Protein AF-N1RPI3-F1 (afdb_monomer_lite)

Structure (mmCIF, N/CA/C/O backbone):
data_AF-N1RPI3-F1
#
_entry.id   AF-N1RPI3-F1
#
loop_
_atom_site.group_PDB
_atom_site.id
_atom_site.type_symbol
_atom_site.label_atom_id
_atom_site.label_alt_id
_atom_site.label_comp_id
_atom_site.label_asym_id
_atom_site.label_entity_id
_atom_site.label_seq_id
_atom_site.pdbx_PDB_ins_code
_atom_site.Cartn_x
_atom_site.Cartn_y
_atom_site.Cartn_z
_atom_site.occupancy
_atom_site.B_iso_or_equiv
_atom_site.auth_seq_id
_atom_site.auth_comp_id
_atom_site.auth_asym_id
_atom_site.auth_atom_id
_atom_site.pdbx_PDB_model_num
ATOM 1 N N . MET A 1 1 ? -5.250 6.616 -20.943 1.00 45.16 1 MET A N 1
ATOM 2 C CA . MET A 1 1 ? -4.417 5.417 -20.729 1.00 45.16 1 MET A CA 1
ATOM 3 C C . MET A 1 1 ? -5.117 4.577 -19.678 1.00 45.16 1 MET A C 1
ATOM 5 O O . MET A 1 1 ? -5.469 5.113 -18.632 1.00 45.16 1 MET A O 1
ATOM 9 N N . THR A 1 2 ? -5.479 3.342 -20.015 1.00 36.94 2 THR A N 1
ATOM 10 C CA . THR A 1 2 ? -6.314 2.482 -19.168 1.00 36.94 2 THR A CA 1
ATOM 11 C C . THR A 1 2 ? -5.458 1.962 -18.021 1.00 36.94 2 THR A C 1
ATOM 13 O O . THR A 1 2 ? -4.562 1.158 -18.236 1.00 36.94 2 THR A O 1
ATOM 16 N N . ARG A 1 3 ? -5.686 2.482 -16.814 1.00 52.06 3 ARG A N 1
ATOM 17 C CA . ARG A 1 3 ? -4.947 2.092 -15.611 1.00 52.06 3 ARG A CA 1
ATOM 18 C C . ARG A 1 3 ? -5.515 0.765 -15.129 1.00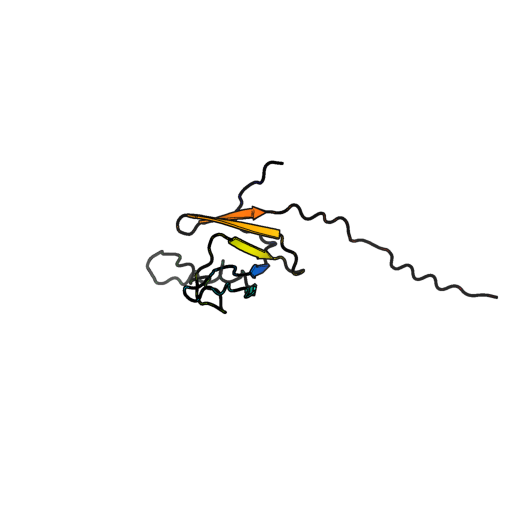 52.06 3 ARG A C 1
ATOM 20 O O . ARG A 1 3 ? -6.624 0.728 -14.597 1.00 52.06 3 ARG A O 1
ATOM 27 N N . THR A 1 4 ? -4.814 -0.325 -15.408 1.00 56.25 4 THR A N 1
ATOM 28 C CA . THR A 1 4 ? -5.289 -1.660 -15.048 1.00 56.25 4 THR A CA 1
ATOM 29 C C . THR A 1 4 ? -5.024 -1.913 -13.568 1.00 56.25 4 THR A C 1
ATOM 31 O O . THR A 1 4 ? -3.916 -1.702 -13.078 1.00 56.25 4 THR A O 1
ATOM 34 N N . LEU A 1 5 ? -6.068 -2.323 -12.846 1.00 58.75 5 LEU A N 1
ATOM 35 C CA . LEU A 1 5 ? -5.960 -2.742 -11.454 1.00 58.75 5 LEU A CA 1
ATOM 36 C C . LEU A 1 5 ? -5.422 -4.172 -11.410 1.00 58.75 5 LEU A C 1
ATOM 38 O O . LEU A 1 5 ? -6.064 -5.078 -11.942 1.00 58.75 5 LEU A O 1
ATOM 42 N N . HIS A 1 6 ? -4.279 -4.369 -10.763 1.00 63.25 6 HIS A N 1
ATOM 43 C CA . HIS A 1 6 ? -3.662 -5.683 -10.596 1.00 63.25 6 HIS A CA 1
ATOM 44 C C . HIS A 1 6 ? -3.390 -5.984 -9.118 1.00 63.25 6 HIS A C 1
ATOM 46 O O . HIS A 1 6 ? -3.379 -5.091 -8.267 1.00 63.25 6 HIS A O 1
ATOM 52 N N . GLU A 1 7 ? -3.208 -7.266 -8.808 1.00 63.91 7 GLU A N 1
ATOM 53 C CA . GLU A 1 7 ? -2.584 -7.678 -7.552 1.00 63.91 7 GLU A CA 1
ATOM 54 C C . GLU A 1 7 ? -1.103 -7.261 -7.554 1.00 63.91 7 GLU A C 1
ATOM 56 O O . GLU A 1 7 ? -0.520 -7.053 -8.619 1.00 63.91 7 GLU A O 1
ATOM 61 N N . LEU A 1 8 ? -0.484 -7.153 -6.370 1.00 66.62 8 LEU A N 1
ATOM 62 C CA . LEU A 1 8 ? 0.944 -6.818 -6.275 1.00 66.62 8 LEU A CA 1
ATOM 63 C C . LEU A 1 8 ? 1.783 -7.771 -7.130 1.00 66.62 8 LEU A C 1
ATOM 65 O O . LEU A 1 8 ? 1.683 -8.991 -6.994 1.00 66.62 8 LEU A O 1
ATOM 69 N N . THR A 1 9 ? 2.633 -7.194 -7.974 1.00 64.75 9 THR A N 1
ATOM 70 C CA . THR A 1 9 ? 3.588 -7.941 -8.787 1.00 64.75 9 THR A CA 1
ATOM 71 C C . THR A 1 9 ? 4.784 -8.372 -7.938 1.00 64.75 9 THR A C 1
ATOM 73 O O . THR A 1 9 ? 5.040 -7.816 -6.866 1.00 64.75 9 THR A O 1
ATOM 76 N N . ALA A 1 10 ? 5.562 -9.338 -8.438 1.00 64.06 10 ALA A N 1
ATOM 77 C CA . ALA A 1 10 ? 6.819 -9.778 -7.818 1.00 64.06 10 ALA A CA 1
ATOM 78 C C . ALA A 1 10 ? 7.871 -8.655 -7.683 1.00 64.06 10 ALA A C 1
ATOM 80 O O . ALA A 1 10 ? 8.891 -8.839 -7.031 1.00 64.06 10 ALA A O 1
ATOM 81 N N . GLU A 1 11 ? 7.631 -7.500 -8.303 1.00 67.19 11 GLU A N 1
ATOM 82 C CA . GLU A 1 11 ? 8.504 -6.327 -8.266 1.00 67.19 11 GLU A CA 1
ATOM 83 C C . GLU A 1 11 ? 8.246 -5.442 -7.040 1.00 67.19 11 GLU A C 1
ATOM 85 O O . GLU A 1 11 ? 9.055 -4.570 -6.728 1.00 67.19 11 GLU A O 1
ATOM 90 N N . THR A 1 12 ? 7.128 -5.659 -6.337 1.00 72.88 12 THR A N 1
ATOM 91 C CA . THR A 1 12 ? 6.819 -4.922 -5.109 1.00 72.88 12 THR A CA 1
ATOM 92 C C . THR A 1 12 ? 7.595 -5.517 -3.942 1.00 72.88 12 THR A C 1
ATOM 94 O O . THR A 1 12 ? 7.251 -6.588 -3.441 1.00 72.88 12 THR A O 1
ATOM 97 N N . GLU A 1 13 ? 8.617 -4.803 -3.479 1.00 78.25 13 GLU A N 1
ATOM 98 C CA . GLU A 1 13 ? 9.403 -5.206 -2.309 1.00 78.25 13 GLU A CA 1
ATOM 99 C C . GLU A 1 13 ? 8.932 -4.519 -1.032 1.00 78.25 13 GLU A C 1
ATOM 101 O O . GLU A 1 13 ? 8.920 -5.138 0.035 1.00 78.25 13 GLU A O 1
ATOM 106 N N . PHE A 1 14 ? 8.395 -3.301 -1.131 1.00 87.81 14 PHE A N 1
A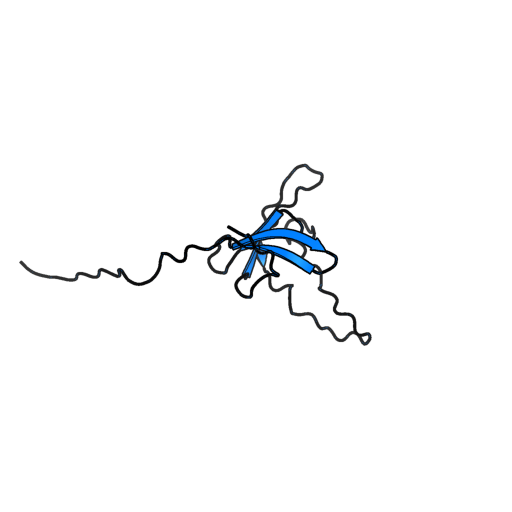TOM 107 C CA . PHE A 1 14 ? 7.920 -2.533 0.018 1.00 87.81 14 PHE A CA 1
ATOM 108 C C . PHE A 1 14 ? 6.541 -1.910 -0.211 1.00 87.81 14 PHE A C 1
ATOM 110 O O . PHE A 1 14 ? 6.046 -1.786 -1.332 1.00 87.81 14 PHE A O 1
ATOM 117 N N . TRP A 1 15 ? 5.936 -1.453 0.882 1.00 89.56 15 TRP A N 1
ATOM 118 C CA . TRP A 1 15 ? 4.786 -0.566 0.845 1.00 89.56 15 TRP A CA 1
ATOM 119 C C . TRP A 1 15 ? 4.898 0.540 1.894 1.00 89.56 15 TRP A C 1
ATOM 121 O O . TRP A 1 15 ? 5.312 0.308 3.033 1.00 89.56 15 TRP A O 1
ATOM 131 N N . GLU A 1 16 ? 4.502 1.749 1.522 1.00 92.00 16 GLU A N 1
ATOM 132 C CA . GLU A 1 16 ? 4.404 2.886 2.428 1.00 92.00 16 GLU A CA 1
ATOM 133 C C . GLU A 1 16 ? 2.957 3.058 2.882 1.00 92.00 16 GLU A C 1
ATOM 135 O O . GLU A 1 16 ? 2.030 3.163 2.077 1.00 92.00 16 GLU A O 1
ATOM 140 N N . CYS A 1 17 ? 2.770 3.071 4.197 1.00 92.25 17 CYS A N 1
ATOM 141 C CA . CYS A 1 17 ? 1.488 3.371 4.814 1.00 92.25 17 CYS A CA 1
ATOM 142 C C . CYS A 1 17 ? 1.161 4.851 4.620 1.00 92.25 17 CYS A C 1
ATOM 144 O O . CYS A 1 17 ? 2.041 5.665 4.849 1.00 92.25 17 CYS A O 1
ATOM 146 N N . HIS A 1 18 ? -0.087 5.179 4.286 1.00 93.56 18 HIS A N 1
ATOM 147 C CA . HIS A 1 18 ? -0.644 6.536 4.153 1.00 93.56 18 HIS A CA 1
ATOM 148 C C . HIS A 1 18 ? -1.918 6.718 4.994 1.00 93.56 18 HIS A C 1
ATOM 150 O O . HIS A 1 18 ? -2.750 7.590 4.748 1.00 93.56 18 HIS A O 1
ATOM 156 N N . GLN A 1 19 ? -2.088 5.884 6.019 1.00 90.06 19 GLN A N 1
ATOM 157 C CA . GLN A 1 19 ? -3.268 5.913 6.876 1.00 90.06 19 GLN A CA 1
ATOM 158 C C . GLN A 1 19 ? -3.234 7.088 7.857 1.00 90.06 19 GLN A C 1
ATOM 160 O O . GLN A 1 19 ? -2.269 7.272 8.609 1.00 90.06 19 GLN A O 1
ATOM 165 N N . THR A 1 20 ? -4.323 7.855 7.885 1.00 87.38 20 THR A N 1
ATOM 166 C CA . THR A 1 20 ? -4.548 8.924 8.864 1.00 87.38 20 THR A CA 1
ATOM 167 C C . THR A 1 20 ? -5.205 8.348 10.109 1.00 87.38 20 THR A C 1
ATOM 169 O O . THR A 1 20 ? -6.287 7.764 10.049 1.00 87.38 20 THR A O 1
ATOM 172 N N . LYS A 1 21 ? -4.545 8.501 11.257 1.00 79.12 21 LYS A N 1
ATOM 173 C CA . LYS A 1 21 ? -5.081 8.069 12.551 1.00 79.12 21 LYS A CA 1
ATOM 174 C C . LYS A 1 21 ? -6.115 9.068 13.079 1.00 79.12 21 LYS A C 1
ATOM 176 O O . LYS A 1 21 ? -6.207 10.204 12.622 1.00 79.12 21 LYS A O 1
ATOM 181 N N . GLY A 1 22 ? -6.852 8.663 14.115 1.00 74.38 22 GLY A N 1
ATOM 182 C CA . GLY A 1 22 ? -7.814 9.529 14.809 1.00 74.38 22 GLY A CA 1
ATOM 183 C C . GLY A 1 22 ? -7.210 10.787 15.457 1.00 74.38 22 GLY A C 1
ATOM 184 O O . GLY A 1 22 ? -7.957 11.684 15.826 1.00 74.38 22 GLY A O 1
ATOM 185 N N . ASP A 1 23 ? -5.880 10.881 15.567 1.00 78.31 23 ASP A N 1
ATOM 186 C CA . ASP A 1 23 ? -5.153 12.084 16.002 1.00 78.31 23 ASP A CA 1
ATOM 187 C C . ASP A 1 23 ? -4.904 13.097 14.861 1.00 78.31 23 ASP A C 1
ATOM 189 O O . ASP A 1 23 ? -4.255 14.121 15.073 1.00 78.31 23 ASP A O 1
ATOM 193 N N . GLY A 1 24 ? -5.397 12.810 13.650 1.00 83.25 24 GLY A N 1
ATOM 194 C CA . GLY A 1 24 ? -5.228 13.635 12.455 1.00 83.25 24 GLY A CA 1
ATOM 195 C C . GLY A 1 24 ? -3.859 13.508 11.785 1.00 83.25 24 GLY A C 1
ATOM 196 O O . GLY A 1 24 ? -3.618 14.176 10.781 1.00 83.25 24 GLY A O 1
ATOM 197 N N . LYS A 1 25 ? -2.953 12.665 12.300 1.00 87.56 25 LYS A N 1
ATOM 198 C CA . LYS A 1 25 ? -1.629 12.457 11.706 1.00 87.56 25 LYS A CA 1
ATOM 199 C C . LYS A 1 25 ? -1.656 11.298 10.721 1.00 87.56 25 LYS A C 1
ATOM 201 O O . LYS A 1 25 ? -2.062 10.180 11.051 1.00 87.56 25 LYS A O 1
ATOM 206 N N . THR A 1 26 ? -1.159 11.563 9.522 1.00 91.50 26 THR A N 1
ATOM 207 C CA . THR A 1 26 ? -0.917 10.543 8.503 1.00 91.50 26 THR A CA 1
ATOM 208 C C . THR A 1 26 ? 0.388 9.813 8.806 1.00 91.50 26 THR A C 1
ATOM 210 O O . THR A 1 26 ? 1.415 10.429 9.100 1.00 91.50 26 THR A O 1
ATOM 213 N N . CYS A 1 27 ? 0.339 8.483 8.808 1.00 91.31 27 CYS A N 1
ATOM 214 C CA . CYS A 1 27 ? 1.535 7.653 8.867 1.00 91.31 27 CYS A CA 1
ATOM 215 C C . CYS A 1 27 ? 2.198 7.620 7.484 1.00 91.31 27 CYS A C 1
ATOM 217 O O . CYS A 1 27 ? 1.474 7.639 6.504 1.00 91.31 27 CYS A O 1
ATOM 219 N N . PHE A 1 28 ? 3.533 7.549 7.440 1.00 92.56 28 PHE A N 1
ATOM 220 C CA . PHE A 1 28 ? 4.365 7.433 6.225 1.00 92.56 28 PHE A CA 1
ATOM 221 C C . PHE A 1 28 ? 5.449 6.361 6.404 1.00 92.56 28 PHE A C 1
ATOM 223 O O . PHE A 1 28 ? 6.607 6.514 6.026 1.00 92.56 28 PHE A O 1
ATOM 230 N N . LYS A 1 29 ? 5.132 5.301 7.153 1.00 91.62 29 LYS A N 1
ATOM 231 C CA . LYS A 1 29 ? 6.109 4.259 7.476 1.00 91.62 29 LYS A CA 1
ATOM 232 C C . LYS A 1 29 ? 6.210 3.285 6.303 1.00 91.62 29 LYS A C 1
ATOM 234 O O . LYS A 1 29 ? 5.192 2.735 5.888 1.00 91.62 29 LYS A O 1
ATOM 239 N N . ILE A 1 30 ? 7.435 3.033 5.849 1.00 89.62 30 ILE A N 1
ATOM 240 C CA . ILE A 1 30 ? 7.763 1.985 4.877 1.00 89.62 30 ILE A CA 1
ATOM 241 C C . ILE A 1 30 ? 7.831 0.630 5.593 1.00 89.62 30 ILE A C 1
ATOM 243 O O . ILE A 1 30 ? 8.409 0.511 6.680 1.00 89.62 30 ILE A O 1
ATOM 247 N N . ASN A 1 31 ? 7.218 -0.377 4.983 1.00 86.38 31 ASN A N 1
ATOM 248 C CA . ASN A 1 31 ? 7.103 -1.744 5.468 1.00 86.38 31 ASN A CA 1
ATOM 249 C C . ASN A 1 31 ? 7.493 -2.718 4.348 1.00 86.38 31 ASN A C 1
ATOM 251 O O . ASN A 1 31 ? 7.288 -2.428 3.174 1.00 86.38 31 ASN A O 1
ATOM 255 N N . GLU A 1 32 ? 8.019 -3.885 4.705 1.00 82.19 32 GLU A N 1
ATOM 256 C CA . GLU A 1 32 ? 8.325 -4.958 3.749 1.00 82.19 32 GLU A CA 1
ATOM 257 C C . GLU A 1 32 ? 7.035 -5.594 3.206 1.00 82.19 32 GLU A C 1
ATOM 259 O O . GLU A 1 32 ? 6.007 -5.656 3.890 1.00 82.19 32 GLU A O 1
ATOM 264 N N . THR A 1 33 ? 7.083 -6.076 1.964 1.00 71.88 33 THR A N 1
ATOM 265 C CA . THR A 1 33 ? 5.946 -6.750 1.312 1.00 71.88 33 THR A CA 1
ATOM 266 C C . THR A 1 33 ? 5.882 -8.232 1.676 1.00 71.88 33 THR A C 1
ATOM 268 O O . THR A 1 33 ? 4.805 -8.820 1.607 1.00 71.88 33 THR A O 1
ATOM 271 N N . GLU A 1 34 ? 6.989 -8.829 2.137 1.00 59.34 34 GLU A N 1
ATOM 272 C CA . GLU A 1 34 ? 7.135 -10.268 2.426 1.00 59.34 34 GLU A CA 1
ATOM 273 C C . GLU A 1 34 ? 6.298 -10.829 3.600 1.00 59.34 34 GLU A C 1
ATOM 275 O O . GLU A 1 34 ? 6.353 -12.029 3.863 1.00 59.34 34 GLU A O 1
ATOM 280 N N . ASP A 1 35 ? 5.384 -10.059 4.202 1.00 48.38 35 ASP A N 1
ATOM 281 C CA . ASP A 1 35 ? 4.241 -10.651 4.929 1.00 48.38 35 ASP A CA 1
ATOM 282 C C . ASP A 1 35 ? 3.241 -11.368 3.985 1.00 48.38 35 ASP A C 1
ATOM 284 O O . ASP A 1 35 ? 2.243 -11.938 4.431 1.00 48.38 35 ASP A O 1
ATOM 288 N N . LYS A 1 36 ? 3.469 -11.360 2.658 1.00 44.59 36 LYS A N 1
ATOM 289 C CA . LYS A 1 36 ? 2.491 -11.853 1.671 1.00 44.59 36 LYS A CA 1
ATOM 290 C C . LYS A 1 36 ? 2.548 -13.349 1.365 1.00 44.59 36 LYS A C 1
ATOM 292 O O . LYS A 1 36 ? 1.594 -13.837 0.776 1.00 44.59 36 LYS A O 1
ATOM 297 N N . TYR A 1 37 ? 3.584 -14.103 1.754 1.00 38.94 37 TYR A N 1
ATOM 298 C CA . TYR A 1 37 ? 3.703 -15.498 1.277 1.00 38.94 37 TYR A CA 1
ATOM 299 C C . TYR A 1 37 ? 4.344 -16.526 2.221 1.00 38.94 37 TYR A C 1
ATOM 301 O O . TYR A 1 37 ? 4.727 -17.609 1.774 1.00 38.94 37 TYR A O 1
ATOM 309 N N . ARG A 1 38 ? 4.440 -16.270 3.535 1.00 34.25 38 ARG A N 1
ATOM 310 C CA . ARG A 1 38 ? 5.129 -17.223 4.427 1.00 34.25 38 ARG A CA 1
ATOM 311 C C . ARG A 1 38 ? 4.492 -17.479 5.790 1.00 34.25 38 ARG A C 1
ATOM 313 O O . ARG A 1 38 ? 5.186 -17.535 6.793 1.00 34.25 38 ARG A O 1
ATOM 320 N N . ARG A 1 39 ? 3.197 -17.806 5.815 1.00 37.12 39 ARG A N 1
ATOM 321 C CA . ARG A 1 39 ? 2.644 -18.710 6.845 1.00 37.12 39 ARG A CA 1
ATOM 322 C C . ARG A 1 39 ? 1.468 -19.540 6.324 1.00 37.12 39 ARG A C 1
ATOM 324 O O . ARG A 1 39 ? 0.346 -19.466 6.809 1.00 37.12 39 ARG A O 1
ATOM 331 N N . CYS A 1 40 ? 1.758 -20.460 5.407 1.00 36.38 40 CYS A N 1
ATOM 332 C CA . CYS A 1 40 ? 1.039 -21.736 5.393 1.00 36.38 40 CYS A CA 1
ATOM 333 C C . CYS A 1 40 ? 1.463 -22.534 6.639 1.00 36.38 40 CYS A C 1
ATOM 335 O O . CYS A 1 40 ? 2.236 -23.483 6.535 1.00 36.38 40 CYS A O 1
ATOM 337 N N . VAL A 1 41 ? 1.032 -22.130 7.841 1.00 35.81 41 VAL A N 1
ATOM 338 C CA . VAL A 1 41 ? 1.126 -23.031 8.996 1.00 35.81 41 VAL A CA 1
ATOM 339 C C . VAL A 1 41 ? -0.062 -23.961 8.880 1.00 35.81 41 VAL A C 1
ATOM 341 O O . VAL A 1 41 ? -1.212 -23.536 8.973 1.00 35.81 41 VAL A O 1
ATOM 344 N N . VAL A 1 42 ? 0.220 -25.232 8.626 1.00 40.59 42 VAL A N 1
ATOM 345 C CA . VAL A 1 42 ? -0.767 -26.308 8.635 1.00 40.59 42 VAL A CA 1
ATOM 346 C C . VAL A 1 42 ? -1.275 -26.473 10.073 1.00 40.59 42 VAL A C 1
ATOM 348 O O . VAL A 1 42 ? -0.843 -27.362 10.796 1.00 40.59 42 VAL A O 1
ATOM 351 N N . ILE A 1 43 ? -2.181 -25.605 10.527 1.00 42.41 43 ILE A N 1
ATOM 352 C CA . ILE A 1 43 ? -2.913 -25.797 11.785 1.00 42.41 43 ILE A CA 1
ATOM 353 C C . ILE A 1 43 ? -4.174 -26.590 11.447 1.00 42.41 43 ILE A C 1
ATOM 355 O O . ILE A 1 43 ? -5.257 -26.023 11.406 1.00 42.41 43 ILE A O 1
ATOM 359 N N . SER A 1 44 ? -3.989 -27.866 11.082 1.00 48.81 44 SER A N 1
ATOM 360 C CA . SER A 1 44 ? -4.973 -28.973 10.999 1.00 48.81 44 SER A CA 1
ATOM 361 C C . SER A 1 44 ? -6.373 -28.738 10.383 1.00 48.81 44 SER A C 1
ATOM 363 O O . SER A 1 44 ? -7.174 -29.665 10.334 1.00 48.81 44 SER A O 1
ATOM 365 N N . THR A 1 45 ? -6.679 -27.552 9.859 1.00 46.75 45 THR A N 1
ATOM 366 C CA . THR A 1 45 ? -7.998 -27.105 9.394 1.00 46.75 45 THR A CA 1
ATOM 367 C C . THR A 1 45 ? -7.845 -26.027 8.314 1.00 46.75 45 THR A C 1
ATOM 369 O O . THR A 1 45 ? -8.285 -24.903 8.488 1.00 46.75 45 THR A O 1
ATOM 372 N N . SER A 1 46 ? -7.173 -26.354 7.205 1.00 45.41 46 SER A N 1
ATOM 373 C CA . SER A 1 46 ? -7.293 -25.759 5.849 1.00 45.41 46 SER A CA 1
ATOM 374 C C . SER A 1 46 ? -7.532 -24.243 5.656 1.00 45.41 46 SER A C 1
ATOM 376 O O . SER A 1 46 ? -7.989 -23.841 4.587 1.00 45.41 46 SER A O 1
ATOM 378 N N . ARG A 1 47 ? -7.232 -23.373 6.623 1.00 41.25 47 ARG A N 1
ATOM 379 C CA . ARG A 1 47 ? -7.484 -21.933 6.530 1.00 41.25 47 ARG A CA 1
ATOM 380 C C . ARG A 1 47 ? -6.156 -21.203 6.421 1.00 41.25 47 ARG A C 1
ATOM 382 O O . ARG A 1 47 ? -5.426 -21.068 7.397 1.00 41.25 47 ARG A O 1
ATOM 389 N N . LEU A 1 48 ? -5.854 -20.752 5.208 1.00 46.53 48 LEU A N 1
ATOM 390 C CA . LEU A 1 48 ? -4.795 -19.786 4.944 1.00 46.53 48 LEU A CA 1
ATOM 391 C C . LEU A 1 48 ? -5.163 -18.495 5.686 1.00 46.53 48 LEU A C 1
ATOM 393 O O . LEU A 1 48 ? -6.114 -17.812 5.309 1.00 46.53 48 LEU A O 1
ATOM 397 N N . VAL A 1 49 ? -4.467 -18.200 6.781 1.00 40.72 49 VAL A N 1
ATOM 398 C CA . VAL A 1 49 ? -4.577 -16.913 7.468 1.00 40.72 49 VAL A CA 1
ATOM 399 C C . VAL A 1 49 ? -3.358 -16.113 7.051 1.00 40.72 49 VAL A C 1
ATOM 401 O O . VAL A 1 49 ? -2.247 -16.403 7.485 1.00 40.72 49 VAL A O 1
ATOM 404 N N . THR A 1 50 ? -3.559 -15.132 6.178 1.00 49.41 50 THR A N 1
ATOM 405 C CA . THR A 1 50 ? -2.579 -14.076 5.927 1.00 49.41 50 THR A CA 1
ATOM 406 C C . THR A 1 50 ? -2.360 -13.375 7.268 1.00 49.41 50 THR A C 1
ATOM 408 O O . THR A 1 50 ? -3.246 -12.654 7.735 1.00 49.41 50 THR A O 1
ATOM 411 N N . GLU A 1 51 ? -1.261 -13.667 7.970 1.00 51.91 51 GLU A N 1
ATOM 412 C CA . GLU A 1 51 ? -0.951 -12.940 9.199 1.00 51.91 51 GLU A CA 1
ATOM 413 C C . GLU A 1 51 ? -0.771 -11.462 8.833 1.00 51.91 51 GLU A C 1
ATOM 415 O O . GLU A 1 51 ? -0.085 -11.105 7.882 1.00 51.91 51 GLU A O 1
ATOM 420 N N . ASN A 1 52 ? -1.554 -10.635 9.520 1.00 58.03 52 ASN A N 1
ATOM 421 C CA . ASN A 1 52 ? -1.848 -9.241 9.216 1.00 58.03 52 ASN A CA 1
ATOM 422 C C . ASN A 1 52 ? -0.640 -8.424 8.715 1.00 58.03 52 ASN A C 1
ATOM 424 O O . ASN A 1 52 ? 0.261 -8.122 9.495 1.00 58.03 52 ASN A O 1
ATOM 428 N N . MET A 1 53 ? -0.729 -7.934 7.471 1.00 70.50 53 MET A N 1
ATOM 429 C CA . MET A 1 53 ? 0.145 -6.912 6.870 1.00 70.50 53 MET A CA 1
ATOM 430 C C . MET A 1 53 ? -0.077 -5.530 7.513 1.00 70.50 53 MET A C 1
ATOM 432 O O . MET A 1 53 ? -0.439 -4.554 6.851 1.00 70.50 53 MET A O 1
ATOM 436 N N . ASN A 1 54 ? 0.041 -5.450 8.834 1.00 83.56 54 ASN A N 1
ATOM 437 C CA . ASN A 1 54 ? -0.113 -4.205 9.563 1.00 83.56 54 ASN A CA 1
ATOM 438 C C . ASN A 1 54 ? 1.147 -3.361 9.405 1.00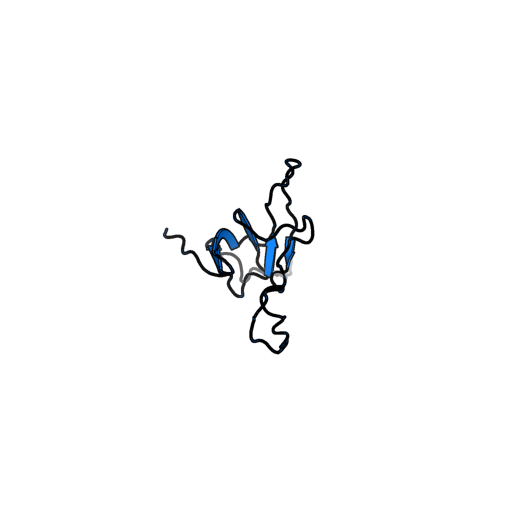 83.56 54 ASN A C 1
ATOM 440 O O . ASN A 1 54 ? 2.272 -3.851 9.491 1.00 83.56 54 ASN A O 1
ATOM 444 N N . CYS A 1 55 ? 0.959 -2.058 9.251 1.00 86.75 55 CYS A N 1
ATOM 445 C CA . CYS A 1 55 ? 2.065 -1.122 9.274 1.00 86.75 55 CYS A CA 1
ATOM 446 C C . CYS A 1 55 ? 2.785 -1.194 10.630 1.00 86.75 55 CYS A C 1
ATOM 448 O O . CYS A 1 55 ? 2.175 -0.974 11.677 1.00 86.75 55 CYS A O 1
ATOM 450 N N . ARG A 1 56 ? 4.104 -1.403 10.632 1.00 85.62 56 ARG A N 1
ATOM 451 C CA . ARG A 1 56 ? 4.937 -1.453 11.848 1.00 85.62 56 ARG A CA 1
ATOM 452 C C . ARG A 1 56 ? 4.963 -0.125 12.619 1.00 85.62 56 ARG A C 1
ATOM 454 O O . ARG A 1 56 ? 5.357 -0.097 13.778 1.00 85.62 56 ARG A O 1
ATOM 461 N N . GLY A 1 57 ? 4.577 0.986 11.984 1.00 85.25 57 GLY A N 1
ATOM 462 C CA . GLY A 1 57 ? 4.565 2.321 12.595 1.00 85.25 57 GLY A CA 1
ATOM 463 C C . GLY A 1 57 ? 3.236 2.702 13.251 1.00 85.25 57 GLY A C 1
ATOM 464 O O . GLY A 1 57 ? 3.214 3.359 14.292 1.00 85.25 57 GLY A O 1
ATOM 465 N N . CYS A 1 58 ? 2.110 2.316 12.650 1.00 87.12 58 CYS A N 1
ATOM 466 C CA . CYS A 1 58 ? 0.780 2.687 13.140 1.00 87.12 58 CYS A CA 1
ATOM 467 C C . CYS A 1 58 ? -0.107 1.514 13.541 1.00 87.12 58 CYS A C 1
ATOM 469 O O . CYS A 1 58 ? -1.174 1.760 14.099 1.00 87.12 58 CYS A O 1
ATOM 471 N N . ASN A 1 59 ? 0.331 0.281 13.293 1.00 84.12 59 ASN A N 1
ATOM 472 C CA . ASN A 1 59 ? -0.415 -0.956 13.498 1.00 84.12 59 ASN A CA 1
ATOM 473 C C . ASN A 1 59 ? -1.778 -0.992 12.780 1.00 84.12 59 ASN A C 1
ATOM 475 O O . ASN A 1 59 ? -2.650 -1.782 13.137 1.00 84.12 59 ASN A O 1
ATOM 479 N N . THR A 1 60 ? -1.980 -0.133 11.777 1.00 85.25 60 THR A N 1
ATOM 480 C CA . THR A 1 60 ? -3.161 -0.183 10.915 1.00 85.25 60 THR A CA 1
ATOM 481 C C . THR A 1 60 ? -2.921 -1.176 9.794 1.00 85.25 60 THR A C 1
ATOM 483 O O . THR A 1 60 ? -1.792 -1.329 9.318 1.00 85.25 60 THR A O 1
ATOM 486 N N . LYS A 1 61 ? -3.995 -1.840 9.369 1.00 84.19 61 LYS A N 1
ATOM 487 C CA . LYS A 1 61 ? -3.973 -2.660 8.161 1.00 84.19 61 LYS A CA 1
ATOM 488 C C . LYS A 1 61 ? -3.680 -1.787 6.954 1.00 84.19 61 LYS A C 1
ATOM 490 O O . LYS A 1 61 ? -4.015 -0.601 6.956 1.00 84.19 61 LYS A O 1
ATOM 495 N N . ARG A 1 62 ? -3.074 -2.408 5.949 1.00 85.25 62 ARG A N 1
ATOM 496 C CA . ARG A 1 62 ? -2.945 -1.798 4.640 1.00 85.25 62 ARG A CA 1
ATOM 497 C C . ARG A 1 62 ? -4.331 -1.472 4.077 1.00 85.25 62 ARG A C 1
ATOM 499 O O . ARG A 1 62 ? -5.230 -2.312 4.149 1.00 85.25 62 ARG A O 1
ATOM 506 N N . ASP A 1 63 ? -4.500 -0.269 3.549 1.00 87.25 63 ASP A N 1
ATOM 507 C CA . ASP A 1 63 ? -5.771 0.202 3.004 1.00 87.25 63 ASP A CA 1
ATOM 508 C C . ASP A 1 63 ? -5.551 1.221 1.873 1.00 87.25 63 ASP A C 1
ATOM 510 O O . ASP A 1 63 ? -4.430 1.608 1.529 1.00 87.25 63 ASP A O 1
ATOM 514 N N . LYS A 1 64 ? -6.649 1.634 1.243 1.00 90.44 64 LYS A N 1
ATOM 515 C CA . LYS A 1 64 ? -6.676 2.597 0.151 1.00 90.44 64 LYS A CA 1
ATOM 516 C C . LYS A 1 64 ? -5.791 3.813 0.446 1.00 90.44 64 LYS A C 1
ATOM 518 O O . LYS A 1 64 ? -5.916 4.455 1.486 1.00 90.44 64 LYS A O 1
ATOM 523 N N . GLY A 1 65 ? -4.965 4.162 -0.536 1.00 90.62 65 GLY A N 1
ATOM 524 C CA . GLY A 1 65 ? -4.015 5.271 -0.468 1.00 90.62 65 GLY A CA 1
ATOM 525 C C . GLY A 1 65 ? -2.583 4.840 -0.163 1.00 90.62 65 GLY A C 1
ATOM 526 O O . GLY A 1 65 ? -1.672 5.591 -0.491 1.00 90.62 65 GLY A O 1
ATOM 527 N N . ASP A 1 66 ? -2.375 3.635 0.374 1.00 91.38 66 ASP A N 1
ATOM 528 C CA . ASP A 1 66 ? -1.030 3.101 0.591 1.00 91.38 66 ASP A CA 1
ATOM 529 C C . ASP A 1 66 ? -0.284 2.912 -0.740 1.00 91.38 66 ASP A C 1
ATOM 531 O O . ASP A 1 66 ? -0.888 2.663 -1.790 1.00 91.38 66 ASP A O 1
ATOM 535 N N . ILE A 1 67 ? 1.040 3.048 -0.700 1.00 92.25 67 ILE A N 1
ATOM 536 C CA . ILE A 1 67 ? 1.893 3.135 -1.890 1.00 92.25 67 ILE A CA 1
ATOM 537 C C . ILE A 1 67 ? 2.743 1.875 -2.020 1.00 92.25 67 ILE A C 1
ATOM 539 O O . ILE A 1 67 ? 3.365 1.455 -1.050 1.00 92.25 67 ILE A O 1
ATOM 543 N N . ALA A 1 68 ? 2.783 1.282 -3.213 1.00 90.06 68 ALA A N 1
ATOM 544 C CA . ALA A 1 68 ? 3.664 0.165 -3.545 1.00 90.06 68 ALA A CA 1
ATOM 545 C C . ALA A 1 68 ? 5.019 0.701 -4.014 1.00 90.06 68 ALA A C 1
ATOM 547 O O . ALA A 1 68 ? 5.075 1.636 -4.821 1.00 90.06 68 ALA A O 1
ATOM 548 N N . ILE A 1 69 ? 6.098 0.102 -3.513 1.00 89.19 69 ILE A N 1
ATOM 549 C CA . ILE A 1 69 ? 7.474 0.544 -3.736 1.00 89.19 69 ILE A CA 1
ATOM 550 C C . ILE A 1 69 ? 8.334 -0.654 -4.173 1.00 89.19 69 ILE A C 1
ATOM 552 O O . ILE A 1 69 ? 8.223 -1.748 -3.612 1.00 89.19 69 ILE A O 1
ATOM 556 N N . ASP A 1 70 ? 9.191 -0.452 -5.175 1.00 85.00 70 ASP A N 1
ATOM 557 C CA . ASP A 1 70 ? 10.136 -1.471 -5.646 1.00 85.00 70 ASP A CA 1
ATOM 558 C C . ASP A 1 70 ? 11.444 -1.508 -4.834 1.00 85.00 70 ASP A C 1
ATOM 560 O O . ASP A 1 70 ? 11.696 -0.696 -3.942 1.00 85.00 70 ASP A O 1
ATOM 564 N N . LYS A 1 71 ? 12.325 -2.442 -5.195 1.00 82.62 71 LYS A N 1
ATOM 565 C CA . LYS A 1 71 ? 13.661 -2.609 -4.600 1.00 82.62 71 LYS A CA 1
ATOM 566 C C . LYS A 1 71 ? 14.590 -1.403 -4.708 1.00 82.62 71 LYS A C 1
ATOM 568 O O . LYS A 1 71 ? 15.575 -1.294 -3.983 1.00 82.62 71 LYS A O 1
ATOM 573 N N . TYR A 1 72 ? 14.305 -0.513 -5.652 1.00 84.69 72 TYR A N 1
ATOM 574 C CA . TYR A 1 72 ? 15.045 0.720 -5.888 1.00 84.69 72 TYR A CA 1
ATOM 575 C C . TYR A 1 72 ? 14.402 1.911 -5.175 1.00 84.69 72 TYR A C 1
ATOM 577 O O . TYR A 1 72 ? 14.795 3.053 -5.415 1.00 84.69 72 TYR A O 1
ATOM 585 N N . ASN A 1 73 ? 13.435 1.658 -4.287 1.00 83.88 73 ASN A N 1
ATOM 586 C CA . ASN A 1 73 ? 12.671 2.674 -3.581 1.00 83.88 73 ASN A CA 1
ATOM 587 C C . ASN A 1 73 ? 11.833 3.571 -4.518 1.00 83.88 73 ASN A C 1
ATOM 589 O O . ASN A 1 73 ? 11.484 4.697 -4.156 1.00 83.88 73 ASN A O 1
ATOM 593 N N . ARG A 1 74 ? 11.507 3.094 -5.728 1.00 87.44 74 ARG A N 1
ATOM 594 C CA . ARG A 1 74 ? 10.641 3.801 -6.679 1.00 87.44 74 ARG A CA 1
ATOM 595 C C . ARG A 1 74 ? 9.185 3.468 -6.390 1.00 87.44 74 ARG A C 1
ATOM 597 O O . ARG A 1 74 ? 8.833 2.318 -6.147 1.00 87.44 74 ARG A O 1
ATOM 604 N N . THR A 1 75 ? 8.330 4.478 -6.463 1.00 89.38 75 THR A N 1
ATOM 605 C CA . THR A 1 75 ? 6.881 4.317 -6.343 1.00 89.38 75 THR A CA 1
ATOM 606 C C . THR A 1 75 ? 6.320 3.678 -7.610 1.00 89.38 75 THR A C 1
ATOM 608 O O . THR A 1 75 ? 6.362 4.285 -8.678 1.00 89.38 75 THR A O 1
ATOM 611 N N . ILE A 1 76 ? 5.761 2.476 -7.482 1.00 88.19 76 ILE A N 1
ATOM 612 C CA . ILE A 1 76 ? 5.284 1.665 -8.616 1.00 88.19 76 ILE A CA 1
ATOM 613 C C . ILE A 1 76 ? 3.765 1.505 -8.650 1.00 88.19 76 ILE A C 1
ATOM 615 O O . ILE A 1 76 ? 3.212 1.044 -9.646 1.00 88.19 76 ILE A O 1
ATOM 619 N N . GLY A 1 77 ? 3.067 1.902 -7.586 1.00 89.50 77 GLY A N 1
ATOM 620 C CA . GLY A 1 77 ? 1.612 1.883 -7.580 1.00 89.50 77 GLY A CA 1
ATOM 621 C C . GLY A 1 77 ? 0.977 2.429 -6.310 1.00 89.50 77 GLY A C 1
ATOM 622 O O . GLY A 1 77 ? 1.656 2.817 -5.362 1.00 89.50 77 GLY A O 1
ATOM 623 N N . MET A 1 78 ? -0.352 2.461 -6.300 1.00 91.31 78 MET A N 1
ATOM 624 C CA . MET A 1 78 ? -1.174 2.902 -5.173 1.00 91.31 78 MET A CA 1
ATOM 625 C C . MET A 1 78 ? -2.368 1.971 -4.982 1.00 91.31 78 MET A C 1
ATOM 627 O O . MET A 1 78 ? -3.079 1.650 -5.938 1.00 91.31 78 MET A O 1
ATOM 631 N N . LEU A 1 79 ? -2.641 1.593 -3.736 1.00 89.94 79 LEU A N 1
ATOM 632 C CA . LEU A 1 79 ? -3.779 0.759 -3.383 1.00 89.94 79 LEU A CA 1
ATOM 633 C C . LEU A 1 79 ? -5.072 1.554 -3.571 1.00 89.94 79 LEU A C 1
ATOM 635 O O . LEU A 1 79 ? -5.285 2.592 -2.940 1.00 89.94 79 LEU A O 1
ATOM 639 N N . LYS A 1 80 ? -5.956 1.080 -4.450 1.00 92.38 80 LYS A N 1
ATOM 640 C CA . LYS A 1 80 ? -7.239 1.748 -4.723 1.00 92.38 80 LYS A CA 1
ATOM 641 C C . LYS A 1 80 ? -8.400 1.137 -3.975 1.00 92.38 80 LYS A C 1
ATOM 643 O O . LYS A 1 80 ? -9.363 1.849 -3.678 1.00 92.38 80 LYS A O 1
ATOM 648 N N . LYS A 1 81 ? -8.335 -0.168 -3.727 1.00 86.56 81 LYS A N 1
ATOM 649 C CA . LYS A 1 81 ? -9.454 -0.932 -3.189 1.00 86.56 81 LYS A CA 1
ATOM 650 C C . LYS A 1 81 ? -8.965 -2.211 -2.519 1.00 86.56 81 LYS A C 1
ATOM 652 O O . LYS A 1 81 ? -8.047 -2.853 -3.018 1.00 86.56 81 LYS A O 1
ATOM 657 N N . VAL A 1 82 ? -9.643 -2.594 -1.443 1.00 83.81 82 VAL A N 1
ATOM 658 C CA . VAL A 1 82 ? -9.492 -3.888 -0.774 1.00 83.81 82 VAL A CA 1
ATOM 659 C C . VAL A 1 82 ? -10.863 -4.567 -0.739 1.00 83.81 82 VAL A C 1
ATOM 661 O O . VAL A 1 82 ? -11.844 -3.952 -0.323 1.00 83.81 82 VAL A O 1
ATOM 664 N N . GLU A 1 83 ? -10.954 -5.818 -1.193 1.00 80.25 83 GLU A N 1
ATOM 665 C CA . GLU A 1 83 ? -12.160 -6.654 -1.101 1.00 80.25 83 GLU A CA 1
ATOM 666 C C . GLU A 1 83 ? -11.837 -7.963 -0.379 1.00 80.25 83 GLU A C 1
ATOM 668 O O . GLU A 1 83 ? -11.288 -8.907 -0.949 1.00 80.25 83 GLU A O 1
ATOM 673 N N . GLY A 1 84 ? -12.176 -8.024 0.909 1.00 76.25 84 GLY A N 1
ATOM 674 C CA . GLY A 1 84 ? -11.832 -9.168 1.748 1.00 76.25 84 GLY A CA 1
ATOM 675 C C . GLY A 1 84 ? -10.318 -9.281 1.931 1.00 76.25 84 GLY A C 1
ATOM 676 O O . GLY A 1 84 ? -9.733 -8.498 2.673 1.00 76.25 84 GLY A O 1
ATOM 677 N N . VAL A 1 85 ? -9.706 -10.271 1.279 1.00 71.94 85 VAL A N 1
ATOM 678 C CA . VAL A 1 85 ? -8.247 -10.507 1.290 1.00 71.94 85 VAL A CA 1
ATOM 679 C C . VAL A 1 85 ? -7.561 -10.078 -0.011 1.00 71.94 85 VAL A C 1
ATOM 681 O O . VAL A 1 85 ? -6.342 -10.189 -0.118 1.00 71.94 85 VAL A O 1
ATOM 684 N N . VAL A 1 86 ? -8.332 -9.614 -1.000 1.00 75.25 86 VAL A N 1
ATOM 685 C CA . VAL A 1 86 ? -7.830 -9.203 -2.315 1.00 75.25 86 VAL A CA 1
ATOM 686 C C . VAL A 1 86 ? -7.565 -7.701 -2.312 1.00 75.25 86 VAL A C 1
ATOM 688 O O . VAL A 1 86 ? -8.398 -6.911 -1.863 1.00 75.25 86 VAL A O 1
ATOM 691 N N . GLU A 1 87 ? -6.408 -7.303 -2.833 1.00 82.62 87 GLU A N 1
ATOM 692 C CA . GLU A 1 87 ? -5.978 -5.909 -2.945 1.00 82.62 87 GLU A CA 1
ATOM 693 C C . GLU A 1 87 ? -5.842 -5.520 -4.419 1.00 82.62 87 GLU A C 1
ATOM 695 O O . GLU A 1 87 ? -5.185 -6.224 -5.186 1.00 82.62 87 GLU A O 1
ATOM 700 N N . TYR A 1 88 ? -6.403 -4.372 -4.794 1.00 83.75 88 TYR A N 1
ATOM 701 C CA . TYR A 1 88 ? -6.366 -3.855 -6.160 1.00 83.75 88 TY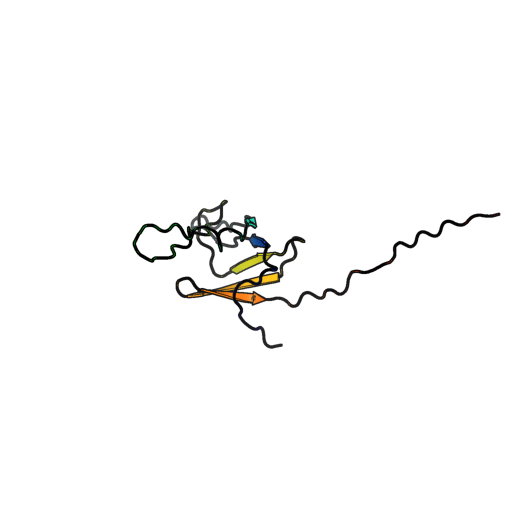R A CA 1
ATOM 702 C C . TYR A 1 88 ? -5.501 -2.602 -6.239 1.00 83.75 88 TYR A C 1
ATOM 704 O O . TYR A 1 88 ? -5.878 -1.526 -5.749 1.00 83.75 88 TYR A O 1
ATOM 712 N N . TRP A 1 89 ? -4.355 -2.743 -6.892 1.00 87.00 89 TRP A N 1
ATOM 713 C CA . TRP A 1 89 ? -3.348 -1.706 -7.026 1.00 87.00 89 TRP A CA 1
ATOM 714 C C . TRP A 1 89 ? -3.426 -1.060 -8.401 1.00 87.00 89 TRP A C 1
ATOM 716 O O . TRP A 1 89 ? -3.507 -1.736 -9.423 1.00 87.00 89 TRP A O 1
ATOM 726 N N . GLU A 1 90 ? -3.416 0.268 -8.424 1.00 88.50 90 GLU A N 1
ATOM 727 C CA . GLU A 1 90 ? -3.180 1.036 -9.641 1.00 88.50 90 GLU A CA 1
ATOM 728 C C . GLU A 1 90 ? -1.673 1.170 -9.821 1.00 88.50 90 GLU A C 1
ATOM 730 O O . GLU A 1 90 ? -1.023 1.820 -9.003 1.00 88.50 90 GLU A O 1
ATOM 735 N N . HIS A 1 91 ? -1.130 0.562 -10.873 1.00 82.75 91 HIS A N 1
ATOM 736 C CA . HIS A 1 91 ? 0.294 0.637 -11.177 1.00 82.75 91 HIS A CA 1
ATOM 737 C C . HIS A 1 91 ? 0.623 1.897 -11.982 1.00 82.75 91 HIS A C 1
ATOM 739 O O . HIS A 1 91 ? -0.183 2.377 -12.789 1.00 82.75 91 HIS A O 1
ATOM 745 N N . TYR A 1 92 ? 1.813 2.437 -11.744 1.00 82.38 92 TYR A N 1
ATOM 746 C CA . TYR A 1 92 ? 2.392 3.503 -12.548 1.00 82.38 92 TYR A CA 1
ATOM 747 C C . TYR A 1 92 ? 3.303 2.883 -13.603 1.00 82.38 92 TYR A C 1
ATOM 749 O O . TYR A 1 92 ? 4.069 1.972 -13.298 1.00 82.38 92 TYR A O 1
ATOM 757 N N . GLU A 1 93 ? 3.213 3.370 -14.840 1.00 73.31 93 GLU A N 1
ATOM 758 C CA . GLU A 1 93 ? 4.204 3.037 -15.860 1.00 73.31 93 GLU A CA 1
ATOM 759 C C . GLU A 1 93 ? 5.536 3.630 -15.405 1.00 73.31 93 GLU A C 1
ATOM 761 O O . GLU A 1 93 ? 5.677 4.849 -15.276 1.00 73.31 93 GLU A O 1
ATOM 766 N N . LEU A 1 94 ? 6.488 2.760 -15.081 1.00 67.75 94 LEU A N 1
ATOM 767 C CA . LEU A 1 94 ? 7.855 3.182 -14.849 1.00 67.75 94 LEU A CA 1
ATOM 768 C C . LEU A 1 94 ? 8.472 3.402 -16.220 1.00 67.75 94 LEU A C 1
ATOM 770 O O . LEU A 1 94 ? 8.618 2.468 -17.004 1.00 67.75 94 LEU A O 1
ATOM 774 N N . ASP A 1 95 ? 8.802 4.651 -16.523 1.00 64.19 95 ASP A N 1
ATOM 775 C CA . ASP A 1 95 ? 9.681 4.941 -17.642 1.00 64.19 95 ASP A CA 1
ATOM 776 C C . ASP A 1 95 ? 11.071 4.419 -17.245 1.00 64.19 95 ASP A C 1
ATOM 778 O O . ASP A 1 95 ? 11.828 5.081 -16.533 1.00 64.19 95 ASP A O 1
ATOM 782 N N . ASP A 1 96 ? 11.391 3.182 -17.632 1.00 57.78 96 ASP A N 1
ATOM 783 C CA . ASP A 1 96 ? 12.721 2.583 -17.461 1.00 57.78 96 ASP A CA 1
ATOM 784 C C . ASP A 1 96 ? 13.771 3.240 -18.390 1.00 57.78 96 ASP A C 1
ATOM 786 O O . ASP A 1 96 ? 14.799 2.649 -18.723 1.00 57.78 96 ASP A O 1
ATOM 790 N N . GLY A 1 97 ? 13.557 4.498 -18.793 1.00 53.47 97 GLY A N 1
ATOM 791 C CA . GLY A 1 97 ? 14.412 5.298 -19.662 1.00 53.47 97 GLY A CA 1
ATOM 792 C C . GLY A 1 97 ? 15.766 5.705 -19.077 1.00 53.47 97 GLY A C 1
ATOM 793 O O . GLY A 1 97 ? 16.373 6.639 -19.591 1.00 53.47 97 GLY A O 1
ATOM 794 N N . VAL A 1 98 ? 16.281 5.031 -18.041 1.00 57.94 98 VAL A N 1
ATOM 795 C CA . VAL A 1 98 ? 17.695 5.142 -17.648 1.00 57.94 98 VAL A CA 1
ATOM 796 C C . VAL A 1 98 ? 18.212 3.814 -17.093 1.00 57.94 98 VAL A C 1
ATOM 798 O O . VAL A 1 98 ? 18.148 3.565 -15.888 1.00 57.94 98 VAL A O 1
ATOM 801 N N . ARG A 1 99 ? 18.830 3.006 -17.961 1.00 52.38 99 ARG A N 1
ATOM 802 C CA . ARG A 1 99 ? 20.168 2.422 -17.735 1.00 52.38 99 ARG A CA 1
ATOM 803 C C . ARG A 1 99 ? 20.563 1.511 -18.893 1.00 52.38 99 ARG A C 1
ATOM 805 O O . ARG A 1 99 ? 20.056 0.407 -18.993 1.00 52.38 99 ARG A O 1
ATOM 812 N N . GLU A 1 100 ? 21.566 1.940 -19.651 1.00 46.19 100 GLU A N 1
ATOM 813 C CA . GLU A 1 100 ? 22.836 1.213 -19.763 1.00 46.19 100 GLU A CA 1
ATOM 814 C C . GLU A 1 100 ? 23.894 2.108 -20.435 1.00 46.19 100 GLU A C 1
ATOM 816 O O . GLU A 1 100 ? 23.759 2.491 -21.588 1.00 46.19 100 GLU A O 1
ATOM 821 N N . GLY A 1 101 ? 24.958 2.435 -19.690 1.00 53.69 101 GLY A N 1
ATOM 822 C CA . GLY A 1 101 ? 26.274 2.731 -20.265 1.00 53.69 101 GLY A CA 1
ATOM 823 C C . GLY A 1 101 ? 26.583 4.158 -20.731 1.00 53.69 101 GLY A C 1
ATOM 824 O O . GLY A 1 101 ? 26.704 4.393 -21.922 1.00 53.69 101 GLY A O 1
ATOM 825 N N . GLU A 1 102 ? 26.947 5.048 -19.805 1.00 48.53 102 GLU A N 1
ATOM 826 C CA . GLU A 1 102 ? 28.027 6.018 -20.066 1.00 48.53 102 GLU A CA 1
ATOM 827 C C . GLU A 1 102 ? 29.020 6.005 -18.898 1.00 48.53 102 GLU A C 1
ATOM 829 O O . GLU A 1 102 ? 29.174 6.953 -18.133 1.00 48.53 102 GLU A O 1
ATOM 834 N N . THR A 1 103 ? 29.747 4.894 -18.753 1.00 49.44 103 THR A N 1
ATOM 835 C CA . THR A 1 103 ? 31.094 4.962 -18.177 1.00 49.44 103 THR A CA 1
ATOM 836 C C . THR A 1 103 ? 32.016 5.545 -19.244 1.00 49.44 103 THR A C 1
ATOM 838 O O . THR A 1 103 ? 32.746 4.819 -19.918 1.00 49.44 103 THR A O 1
ATOM 841 N N . GLY A 1 104 ? 31.963 6.864 -19.421 1.00 43.81 104 GLY A N 1
ATOM 842 C CA . GLY A 1 104 ? 32.953 7.620 -20.180 1.00 43.81 104 GLY A CA 1
ATOM 843 C C . GLY A 1 104 ? 34.264 7.704 -19.402 1.00 43.81 104 GLY A C 1
ATOM 844 O O . GLY A 1 104 ? 34.634 8.764 -18.910 1.00 43.81 104 GLY A O 1
ATOM 845 N N . VAL A 1 105 ? 34.967 6.578 -19.256 1.00 54.88 105 VAL A N 1
ATOM 846 C CA . VAL A 1 105 ? 36.399 6.598 -18.948 1.00 54.88 105 VAL A CA 1
ATOM 847 C C . VAL A 1 105 ? 37.106 6.976 -20.244 1.00 54.88 105 VAL A C 1
ATOM 849 O O . VAL A 1 105 ? 37.403 6.115 -21.066 1.00 54.88 105 VAL A O 1
ATOM 852 N N . THR A 1 106 ? 37.383 8.261 -20.449 1.00 50.34 106 THR A N 1
ATOM 853 C CA . THR A 1 106 ? 38.425 8.672 -21.395 1.00 50.34 106 THR A CA 1
ATOM 854 C C . THR A 1 106 ? 39.701 8.932 -20.612 1.00 50.34 106 THR A C 1
ATOM 856 O O . THR A 1 106 ? 39.991 10.051 -20.194 1.00 50.34 106 THR A O 1
ATOM 859 N N . SER A 1 107 ? 40.461 7.861 -20.404 1.00 54.22 107 SER A N 1
ATOM 860 C CA . SER A 1 107 ? 41.898 7.950 -20.180 1.00 54.22 107 SER A CA 1
ATOM 861 C C . SER A 1 107 ? 42.571 8.261 -21.521 1.00 54.22 107 SER A C 1
ATOM 863 O O . SER A 1 107 ? 42.511 7.453 -22.443 1.00 54.22 107 SER A O 1
ATOM 865 N N . GLY A 1 108 ? 43.225 9.414 -21.615 1.00 44.72 108 GLY A N 1
ATOM 866 C CA . GLY A 1 108 ? 44.163 9.800 -22.674 1.00 44.72 108 GLY A CA 1
ATOM 867 C C . GLY A 1 108 ? 44.637 11.223 -22.361 1.00 44.72 108 GLY A C 1
ATOM 868 O O . GLY A 1 108 ? 43.804 12.104 -22.221 1.00 44.72 108 GLY A O 1
ATOM 869 N N . GLY A 1 109 ? 45.902 11.542 -22.094 1.00 48.41 109 GLY A N 1
ATOM 870 C CA . GLY A 1 109 ? 47.150 10.903 -22.497 1.00 48.41 109 GLY A CA 1
ATOM 871 C C . GLY A 1 109 ? 47.782 11.713 -23.634 1.00 48.41 109 GLY A C 1
ATOM 872 O O . GLY A 1 109 ? 47.415 11.494 -24.780 1.00 48.41 109 GLY A O 1
ATOM 873 N N . GLY A 1 110 ? 48.738 12.597 -23.304 1.00 43.44 110 GLY A N 1
ATOM 874 C CA . GLY A 1 110 ? 49.581 13.374 -24.239 1.00 43.44 110 GLY A CA 1
ATOM 875 C C . GLY A 1 110 ? 48.924 14.669 -24.745 1.00 43.44 110 GLY A C 1
ATOM 876 O O . GLY A 1 110 ? 47.750 14.652 -25.089 1.00 43.44 110 GLY A O 1
ATOM 877 N N . SER A 1 111 ? 49.579 15.832 -24.788 1.00 45.81 111 SER A N 1
ATOM 878 C CA . SER A 1 111 ? 51.012 16.177 -24.784 1.00 45.81 111 SER A CA 1
ATOM 879 C C . SER A 1 111 ? 51.288 17.455 -23.996 1.00 45.81 111 SER A C 1
ATOM 881 O O . SER A 1 111 ? 50.350 18.265 -23.840 1.00 45.81 111 SER A O 1
#

Secondary structure (DSSP, 8-state):
----EEPPPTTEEEEE--PBPTTSPBP--EEESGGGS------SS--------B-TTT-PBP-TT-EEEETTS-EEEEEEEEETTEEEEEE--------S-----------

Sequence (111 aa):
MTRTLHELTAETEFWECHQTKGDGKTCFKINETEDKYRRCVVISTSRLVTENMNCRGCNTKRDKGDIAIDKYNRTIGMLKKVEGVVEYWEHYELDDGVREGETGVTSGGGS

Organism: Fusarium oxysporum f. sp. cube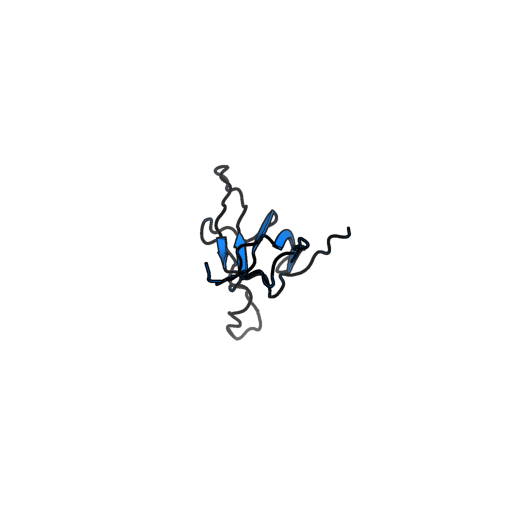nse (strain race 4) (NCBI:txid2502994)

Foldseek 3Di:
DDQFWDFDDPQFQWKFFQDQDPVRDGGGAIDGP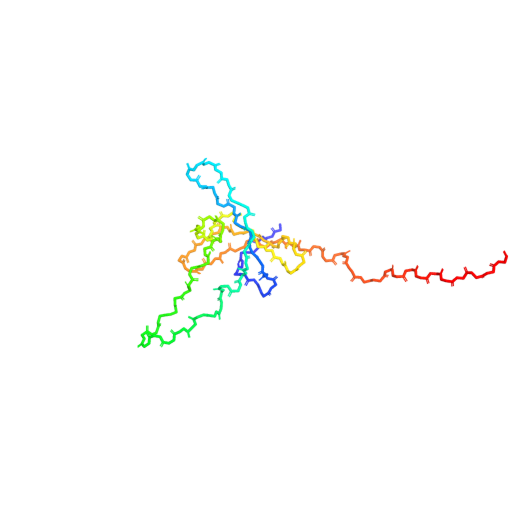VLADPDPPPPPDPDDDSPFPARPVPRHGDAFQMFTAGPVRDTFWTFHDDDPPTTITGGDPPPPVDDDDDPPPPDDDDD

pLDDT: mean 70.21, std 18.77, range [34.25, 93.56]

Radius of gyration: 19.74 Å; chains: 1; bounding box: 63×45×41 Å